Protein AF-A0A7S0T8R3-F1 (afdb_monomer_lite)

Sequence (125 aa):
EKDKRTAAVVMKRDIQHTPAYTTTYCDETAVLTTEQRELRDHVRDFAASVVRSRADEIENRGMVPVDMWQQLGSLGVLGVTAPTEHGGLALGYTEHCLVMEELSRASASVALSYGAHSNLCINQL

Radius of gyration: 26.04 Å; chains: 1; bounding box: 38×61×77 Å

Structure (mmCIF, N/CA/C/O backbone):
data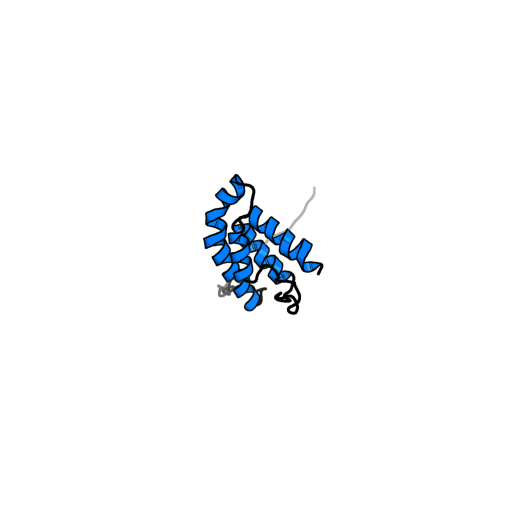_AF-A0A7S0T8R3-F1
#
_entry.id   AF-A0A7S0T8R3-F1
#
loop_
_atom_site.group_PDB
_atom_site.id
_atom_site.type_symbol
_atom_site.label_atom_id
_atom_site.label_alt_id
_atom_site.label_comp_id
_atom_site.label_asym_id
_atom_site.label_entity_id
_atom_site.label_seq_id
_atom_site.pdbx_PDB_ins_code
_atom_site.Cartn_x
_atom_site.Cartn_y
_atom_site.Cartn_z
_atom_site.occupancy
_atom_site.B_iso_or_equiv
_atom_site.auth_seq_id
_atom_site.auth_comp_id
_atom_site.auth_asym_id
_atom_site.auth_atom_id
_atom_site.pdbx_PDB_model_num
ATOM 1 N N . GLU A 1 1 ? 24.127 -34.877 64.683 1.00 34.44 1 GLU A N 1
ATOM 2 C CA . GLU A 1 1 ? 24.353 -33.589 64.002 1.00 34.44 1 GLU A CA 1
ATOM 3 C C . GLU A 1 1 ? 23.318 -33.461 62.889 1.00 34.44 1 GLU A C 1
ATOM 5 O O . GLU A 1 1 ? 23.010 -34.472 62.276 1.00 34.44 1 GLU A O 1
ATOM 10 N N . LYS A 1 2 ? 22.689 -32.281 62.805 1.00 27.02 2 LYS A N 1
ATOM 11 C CA . LYS A 1 2 ? 21.703 -31.750 61.831 1.00 27.02 2 LYS A CA 1
ATOM 12 C C . LYS A 1 2 ? 21.600 -32.509 60.484 1.00 27.02 2 LYS A C 1
ATOM 14 O O . LYS A 1 2 ? 22.612 -32.921 59.952 1.00 27.02 2 LYS A O 1
ATOM 19 N N . ASP A 1 3 ? 20.468 -32.635 59.795 1.00 34.22 3 ASP A N 1
ATOM 20 C CA . ASP A 1 3 ? 19.238 -31.848 59.794 1.00 34.22 3 ASP A CA 1
ATOM 21 C C . ASP A 1 3 ? 18.175 -32.593 58.954 1.00 34.22 3 ASP A C 1
ATOM 23 O O . ASP A 1 3 ? 18.511 -33.159 57.921 1.00 34.22 3 ASP A O 1
ATOM 27 N N . LYS A 1 4 ? 16.912 -32.533 59.406 1.00 36.44 4 LYS A N 1
ATOM 28 C CA . LYS A 1 4 ? 15.698 -32.155 58.639 1.00 36.44 4 LYS A CA 1
ATOM 29 C C . LYS A 1 4 ? 15.508 -32.779 57.240 1.00 36.44 4 LYS A C 1
ATOM 31 O O . LYS A 1 4 ? 16.298 -32.564 56.342 1.00 36.44 4 LYS A O 1
ATOM 36 N N . ARG A 1 5 ? 14.384 -33.391 56.879 1.00 33.00 5 ARG A N 1
ATOM 37 C CA . ARG A 1 5 ? 12.987 -33.266 57.321 1.00 33.00 5 ARG A CA 1
ATOM 38 C C . ARG A 1 5 ? 12.245 -34.418 56.628 1.00 33.00 5 ARG A C 1
ATOM 40 O O . ARG A 1 5 ? 12.445 -34.643 55.443 1.00 33.00 5 ARG A O 1
ATOM 47 N N . THR A 1 6 ? 11.492 -35.206 57.391 1.00 30.08 6 THR A N 1
ATOM 48 C CA . THR A 1 6 ? 10.021 -35.248 57.278 1.00 30.08 6 THR A CA 1
ATOM 49 C C . THR A 1 6 ? 9.571 -35.840 55.938 1.00 30.08 6 THR A C 1
ATOM 51 O O . THR A 1 6 ? 9.536 -35.169 54.919 1.00 30.08 6 THR A O 1
ATOM 54 N N . ALA A 1 7 ? 9.410 -37.161 55.896 1.00 29.27 7 ALA A N 1
ATOM 55 C CA . ALA A 1 7 ? 8.117 -37.818 56.123 1.00 29.27 7 ALA A CA 1
ATOM 56 C C . ALA A 1 7 ? 7.131 -37.464 54.995 1.00 29.27 7 ALA A C 1
ATOM 58 O O . ALA A 1 7 ? 6.663 -36.341 54.895 1.00 29.27 7 ALA A O 1
ATOM 59 N N . ALA A 1 8 ? 6.943 -38.349 54.023 1.00 31.08 8 ALA A N 1
ATOM 60 C CA . ALA A 1 8 ? 6.144 -39.570 54.116 1.00 31.08 8 ALA A CA 1
ATOM 61 C C . ALA A 1 8 ? 4.770 -39.352 53.472 1.00 31.08 8 ALA A C 1
ATOM 63 O O . ALA A 1 8 ? 4.223 -38.257 53.463 1.00 31.08 8 ALA A O 1
ATOM 64 N N . VAL A 1 9 ? 4.210 -40.486 53.057 1.00 28.38 9 VAL A N 1
ATOM 65 C CA . VAL A 1 9 ? 2.787 -40.727 52.805 1.00 28.38 9 VAL A CA 1
ATOM 66 C C . VAL A 1 9 ? 2.302 -40.405 51.385 1.00 28.38 9 VAL A C 1
ATOM 68 O O . VAL A 1 9 ? 1.695 -39.385 51.092 1.00 28.38 9 VAL A O 1
ATOM 71 N N . VAL A 1 10 ? 2.582 -41.365 50.497 1.00 42.34 10 VAL A N 1
ATOM 72 C CA . VAL A 1 10 ? 1.589 -42.137 49.720 1.00 42.34 10 VAL A CA 1
ATOM 73 C C . VAL A 1 10 ? 0.178 -41.537 49.667 1.00 42.34 10 VAL A C 1
ATOM 75 O O . VAL A 1 10 ? -0.488 -41.486 50.691 1.00 42.34 10 VAL A O 1
ATOM 78 N N . MET A 1 11 ? -0.342 -41.287 48.460 1.00 27.64 11 MET A N 1
ATOM 79 C CA . MET A 1 11 ? -1.682 -41.743 48.053 1.00 27.64 11 MET A CA 1
ATOM 80 C C . MET A 1 11 ? -1.874 -41.550 46.545 1.00 27.64 11 MET A C 1
ATOM 82 O O . MET A 1 11 ? -1.961 -40.432 46.047 1.00 27.64 11 MET A O 1
ATOM 86 N N . LYS A 1 12 ? -1.962 -42.675 45.824 1.00 42.84 12 LYS A N 1
ATOM 87 C CA . LYS A 1 12 ? -2.561 -42.731 44.488 1.00 42.84 12 LYS A CA 1
ATOM 88 C C . LYS A 1 12 ? -3.990 -42.190 44.595 1.00 42.84 12 LYS A C 1
ATOM 90 O O . LYS A 1 12 ? -4.764 -42.703 45.401 1.00 42.84 12 LYS A O 1
ATOM 95 N N . ARG A 1 13 ? -4.340 -41.186 43.795 1.00 32.97 13 ARG A N 1
ATOM 96 C CA . ARG A 1 13 ? -5.734 -40.861 43.489 1.00 32.97 13 ARG A CA 1
ATOM 97 C C . ARG A 1 13 ? -5.873 -40.730 41.986 1.00 32.97 13 ARG A C 1
ATOM 99 O O . ARG A 1 13 ? -5.142 -39.968 41.359 1.00 32.97 13 ARG A O 1
ATOM 106 N N . ASP A 1 14 ? -6.786 -41.532 41.461 1.00 35.06 14 ASP A N 1
ATOM 107 C CA . ASP A 1 14 ? -7.246 -41.531 40.085 1.00 35.06 14 ASP A CA 1
ATOM 108 C C . ASP A 1 14 ? -7.612 -40.110 39.655 1.00 35.06 14 ASP A C 1
ATOM 110 O O . ASP A 1 14 ? -8.543 -39.499 40.187 1.00 35.06 14 ASP A O 1
ATOM 114 N N . ILE A 1 15 ? -6.859 -39.571 38.697 1.00 42.38 15 ILE A N 1
ATOM 115 C CA . ILE A 1 15 ? -7.231 -38.334 38.020 1.00 42.38 15 ILE A CA 1
ATOM 116 C C . ILE A 1 15 ? -8.279 -38.738 36.989 1.00 42.38 15 ILE A C 1
ATOM 118 O O . ILE A 1 15 ? -7.962 -39.275 35.928 1.00 42.38 15 ILE A O 1
ATOM 122 N N . GLN A 1 16 ? -9.542 -38.542 37.357 1.00 39.47 16 GLN A N 1
ATOM 123 C CA . GLN A 1 16 ? -10.673 -38.635 36.444 1.00 39.47 16 GLN A CA 1
ATOM 124 C C . GLN A 1 16 ? -10.379 -37.787 35.198 1.00 39.47 16 GLN A C 1
ATOM 126 O O . GLN A 1 16 ? -9.968 -36.633 35.313 1.00 39.47 16 GLN A O 1
ATOM 131 N N . HIS A 1 17 ? -10.561 -38.377 34.016 1.00 43.88 17 HIS A N 1
ATOM 132 C CA . HIS A 1 17 ? -10.401 -37.718 32.724 1.00 43.88 17 HIS A CA 1
ATOM 133 C C . HIS A 1 17 ? -11.369 -36.529 32.629 1.00 43.88 17 HIS A C 1
ATOM 135 O O . HIS A 1 17 ? -12.565 -36.702 32.399 1.00 43.88 17 HIS A O 1
ATOM 141 N N . THR A 1 18 ? -10.862 -35.320 32.852 1.00 42.44 18 THR A N 1
ATOM 142 C CA . THR A 1 18 ? -11.572 -34.075 32.560 1.00 42.44 18 THR A CA 1
ATOM 143 C C . THR A 1 18 ? -11.687 -33.927 31.041 1.00 42.44 18 THR A C 1
ATOM 145 O O . THR A 1 18 ? -10.693 -34.149 30.344 1.00 42.44 18 THR A O 1
ATOM 148 N N . PRO A 1 19 ? -12.864 -33.566 30.497 1.00 44.59 19 PRO A N 1
ATOM 149 C CA . PRO A 1 19 ? -13.014 -33.400 29.061 1.00 44.59 19 PRO A CA 1
ATOM 150 C C . PRO A 1 19 ? -12.106 -32.257 28.607 1.00 44.59 19 PRO A C 1
ATOM 152 O O . PRO A 1 19 ? -12.051 -31.200 29.240 1.00 44.59 19 PRO A O 1
ATOM 155 N N . ALA A 1 20 ? -11.365 -32.491 27.526 1.00 51.12 20 ALA A N 1
ATOM 156 C CA . ALA A 1 20 ? -10.566 -31.464 26.887 1.00 51.12 20 ALA A CA 1
ATOM 157 C C . ALA A 1 20 ? -11.496 -30.315 26.479 1.00 51.12 20 ALA A C 1
ATOM 159 O O . ALA A 1 20 ? -12.334 -30.468 25.593 1.00 51.12 20 ALA A O 1
ATOM 160 N N . TYR A 1 21 ? -11.358 -29.162 27.133 1.00 49.06 21 TYR A N 1
ATOM 161 C CA . TYR A 1 21 ? -11.847 -27.918 26.564 1.00 49.06 21 TYR A CA 1
ATOM 162 C C . TYR A 1 21 ? -11.036 -27.697 25.290 1.00 49.06 21 TYR A C 1
ATOM 164 O O . TYR A 1 21 ? -9.854 -27.359 25.354 1.00 49.06 21 TYR A O 1
ATOM 172 N N . THR A 1 22 ? -11.643 -27.951 24.133 1.00 45.53 22 THR A N 1
ATOM 173 C CA . THR A 1 22 ? -11.119 -27.486 22.854 1.00 45.53 22 THR A CA 1
ATOM 174 C C . THR A 1 22 ? -10.997 -25.974 22.962 1.00 45.53 22 THR A C 1
ATOM 176 O O . THR A 1 22 ? -11.989 -25.253 22.897 1.00 45.53 22 THR A O 1
ATOM 179 N N . THR A 1 23 ? -9.780 -25.491 23.198 1.00 51.62 23 THR A N 1
ATOM 180 C CA . THR A 1 23 ? -9.466 -24.085 22.995 1.00 51.62 23 THR A CA 1
ATOM 181 C C . THR A 1 23 ? -9.618 -23.839 21.500 1.00 51.62 23 THR A C 1
ATOM 183 O O . THR A 1 23 ? -8.871 -24.389 20.689 1.00 51.62 23 THR A O 1
ATOM 186 N N . THR A 1 24 ? -10.668 -23.116 21.117 1.00 54.84 24 THR A N 1
ATOM 187 C CA . THR A 1 24 ? -10.807 -22.581 19.767 1.00 54.84 24 THR A CA 1
ATOM 188 C C . THR A 1 24 ? -9.620 -21.652 19.567 1.00 54.84 24 THR A C 1
ATOM 190 O O . THR A 1 24 ? -9.584 -20.548 20.101 1.00 54.84 24 THR A O 1
ATOM 193 N N . TYR A 1 25 ? -8.603 -22.184 18.900 1.00 52.66 25 TYR A N 1
ATOM 194 C CA . TYR A 1 25 ? -7.360 -21.528 18.538 1.00 52.66 25 TYR A CA 1
ATOM 195 C C . TYR A 1 25 ? -7.652 -20.109 18.032 1.00 52.66 25 TYR A C 1
ATOM 197 O O . TYR A 1 25 ? -8.394 -19.942 17.065 1.00 52.66 25 TYR A O 1
ATOM 205 N N . CYS A 1 26 ? -7.133 -19.101 18.739 1.00 51.59 26 CYS A N 1
ATOM 206 C CA . CYS A 1 26 ? -7.276 -17.700 18.370 1.00 51.59 26 CYS A CA 1
ATOM 207 C C . CYS A 1 26 ? -6.782 -17.497 16.934 1.00 51.59 26 CYS A C 1
ATOM 209 O O . CYS A 1 26 ? -5.616 -17.760 16.648 1.00 51.59 26 CYS A O 1
ATOM 211 N N . ASP A 1 27 ? -7.655 -17.007 16.054 1.00 65.00 27 ASP A N 1
ATOM 212 C CA . ASP A 1 27 ? -7.230 -16.364 14.813 1.00 65.00 27 ASP A CA 1
ATOM 213 C C . ASP A 1 27 ? -6.237 -15.251 15.185 1.00 65.00 27 ASP A C 1
ATOM 215 O O . ASP A 1 27 ? -6.537 -14.404 16.032 1.00 65.00 27 ASP A O 1
ATOM 219 N N . GLU A 1 28 ? -5.049 -15.269 14.578 1.00 64.19 28 GLU A N 1
ATOM 220 C CA . GLU A 1 28 ? -3.991 -14.268 14.776 1.00 64.19 28 GLU A CA 1
ATOM 221 C C . GLU A 1 28 ? -4.494 -12.838 14.528 1.00 64.19 28 GLU A C 1
ATOM 223 O O . GLU A 1 28 ? -3.914 -11.871 15.020 1.00 64.19 28 GLU A O 1
ATOM 228 N N . THR A 1 29 ? -5.623 -12.703 13.826 1.00 67.12 29 THR A N 1
ATOM 229 C CA . THR A 1 29 ? -6.250 -11.425 13.491 1.00 67.12 29 THR A CA 1
ATOM 230 C C . THR A 1 29 ? -7.627 -11.208 14.102 1.00 67.12 29 THR A C 1
ATOM 232 O O . THR A 1 29 ? -8.359 -10.305 13.689 1.00 67.12 29 THR A O 1
ATOM 235 N N . ALA A 1 30 ? -7.947 -11.951 15.165 1.00 71.56 30 ALA A N 1
ATOM 236 C CA . ALA A 1 30 ? -9.158 -11.755 15.961 1.00 71.56 30 ALA A CA 1
ATOM 237 C C . ALA A 1 30 ? -9.273 -10.337 16.561 1.00 71.56 30 ALA A C 1
ATOM 239 O O . ALA A 1 30 ? -10.372 -9.898 16.891 1.00 71.56 30 ALA A O 1
ATOM 240 N N . VAL A 1 31 ? -8.152 -9.616 16.689 1.00 87.00 31 VAL A N 1
ATOM 241 C 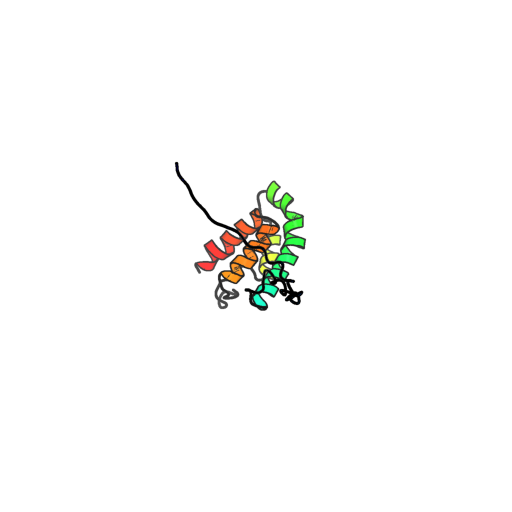CA . VAL A 1 31 ? -8.098 -8.226 17.180 1.00 87.00 31 VAL A CA 1
ATOM 242 C C . VAL A 1 31 ? -8.459 -7.177 16.125 1.00 87.00 31 VAL A C 1
ATOM 244 O O . VAL A 1 31 ? -8.745 -6.040 16.490 1.00 87.00 31 VAL A O 1
ATOM 247 N N . LEU A 1 32 ? -8.436 -7.531 14.837 1.00 91.94 32 LEU A N 1
ATOM 248 C CA . LEU A 1 32 ? -8.764 -6.611 13.749 1.00 91.94 32 LEU A CA 1
ATOM 249 C C . LEU A 1 32 ? -10.281 -6.520 13.551 1.00 91.94 32 LEU A C 1
ATOM 251 O O . LEU A 1 32 ? -11.022 -7.470 13.829 1.00 91.94 32 LEU A O 1
ATOM 255 N N . THR A 1 33 ? -10.758 -5.399 13.019 1.00 94.81 33 THR A N 1
ATOM 256 C CA . THR A 1 33 ? -12.127 -5.330 12.493 1.00 94.81 33 THR A CA 1
ATOM 257 C C . THR A 1 33 ? -12.245 -6.140 11.200 1.00 94.81 33 THR A C 1
ATOM 259 O O . THR A 1 33 ? -11.251 -6.605 10.632 1.00 94.81 33 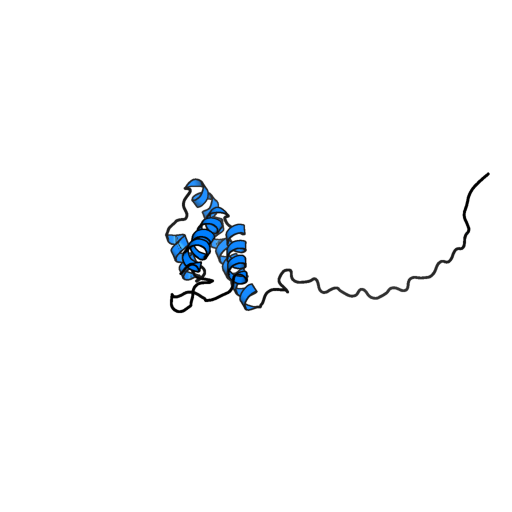THR A O 1
ATOM 262 N N . THR A 1 34 ? -13.471 -6.351 10.727 1.00 93.38 34 THR A N 1
ATOM 263 C CA . THR A 1 34 ? -13.695 -7.055 9.457 1.00 93.38 34 THR A CA 1
ATOM 264 C C . THR A 1 34 ? -13.130 -6.259 8.286 1.00 93.38 34 THR A C 1
ATOM 266 O O . THR A 1 34 ? -12.416 -6.821 7.466 1.00 93.38 34 THR A O 1
ATOM 269 N N . GLU A 1 35 ? -13.329 -4.946 8.281 1.00 93.81 35 GLU A N 1
ATOM 270 C CA . GLU A 1 35 ? -12.830 -4.026 7.256 1.00 93.81 35 GLU A CA 1
ATOM 271 C C . GLU A 1 35 ? -11.294 -3.995 7.236 1.00 93.81 35 GLU A C 1
ATOM 273 O O . GLU A 1 35 ? -10.677 -3.995 6.174 1.00 93.81 35 GLU A O 1
ATOM 278 N N . GLN A 1 36 ? -10.658 -4.035 8.411 1.00 95.56 36 GLN A N 1
ATOM 279 C CA . GLN A 1 36 ? -9.201 -4.131 8.528 1.00 95.56 36 GLN A CA 1
ATOM 280 C C . GLN A 1 36 ? -8.662 -5.457 7.978 1.00 95.56 36 GLN A C 1
ATOM 282 O O . GLN A 1 36 ? -7.618 -5.468 7.324 1.00 95.56 36 GLN A O 1
ATOM 287 N N . ARG A 1 37 ? -9.363 -6.576 8.214 1.00 95.06 37 ARG A N 1
ATOM 288 C CA . ARG A 1 37 ? -9.000 -7.875 7.624 1.00 95.06 37 ARG A CA 1
ATOM 289 C C . ARG A 1 37 ? -9.146 -7.862 6.107 1.00 95.06 37 ARG A C 1
ATOM 291 O O . ARG A 1 37 ? -8.231 -8.306 5.426 1.00 95.06 37 ARG A O 1
ATOM 298 N N . GLU A 1 38 ? -10.239 -7.313 5.588 1.00 94.56 38 GLU A N 1
ATOM 299 C CA . GLU A 1 38 ? -10.465 -7.190 4.143 1.00 94.56 38 GLU A CA 1
ATOM 300 C C . GLU A 1 38 ? -9.396 -6.317 3.477 1.00 94.56 38 GLU A C 1
ATOM 302 O O . GLU A 1 38 ? -8.823 -6.712 2.463 1.00 94.56 38 GLU A O 1
ATOM 307 N N . LEU A 1 39 ? -9.059 -5.167 4.077 1.00 95.56 39 LEU A N 1
ATOM 308 C CA . LEU A 1 39 ? -7.962 -4.319 3.608 1.00 95.56 39 LEU A CA 1
ATOM 309 C C . LEU A 1 39 ? -6.641 -5.094 3.580 1.00 95.56 39 LEU A C 1
ATOM 311 O O . LEU A 1 39 ? -5.947 -5.087 2.564 1.00 95.56 39 LEU A O 1
ATOM 315 N N . ARG A 1 40 ? -6.298 -5.770 4.683 1.00 96.00 40 ARG A N 1
ATOM 316 C CA . ARG A 1 40 ? -5.084 -6.588 4.773 1.00 96.00 40 ARG A CA 1
ATOM 317 C C . ARG A 1 40 ? -5.058 -7.645 3.674 1.00 96.00 40 ARG A C 1
ATOM 319 O O . ARG A 1 40 ? -4.046 -7.764 2.996 1.00 96.00 40 ARG A O 1
ATOM 326 N N . ASP A 1 41 ? -6.139 -8.395 3.490 1.00 96.00 41 ASP A N 1
ATOM 327 C CA . ASP A 1 41 ? -6.191 -9.498 2.526 1.00 96.00 41 ASP A CA 1
ATOM 328 C C . ASP A 1 41 ? -6.075 -8.998 1.085 1.00 96.00 41 ASP A C 1
ATOM 330 O O . ASP A 1 41 ? -5.276 -9.528 0.313 1.00 96.00 41 ASP A O 1
ATOM 334 N N . HIS A 1 42 ? -6.747 -7.898 0.742 1.00 96.00 42 HIS A N 1
ATOM 335 C CA . HIS A 1 42 ? -6.594 -7.275 -0.572 1.00 96.00 42 HIS A CA 1
ATOM 336 C C . HIS A 1 42 ? -5.159 -6.799 -0.835 1.00 96.00 42 HIS A C 1
ATOM 338 O O . HIS A 1 42 ? -4.619 -7.012 -1.925 1.00 96.00 42 HIS A O 1
ATOM 344 N N . VAL A 1 43 ? -4.514 -6.168 0.152 1.00 97.69 43 VAL A N 1
ATOM 345 C CA . VAL A 1 43 ? -3.126 -5.704 0.004 1.00 97.69 43 VAL A CA 1
ATOM 346 C C . VAL A 1 43 ? -2.164 -6.884 -0.043 1.00 97.69 43 VAL A C 1
ATOM 348 O O . VAL A 1 43 ? -1.230 -6.862 -0.841 1.00 97.69 43 VAL A O 1
ATOM 351 N N . ARG A 1 44 ? -2.397 -7.928 0.755 1.00 97.38 44 ARG A N 1
ATOM 352 C CA . ARG A 1 44 ? -1.617 -9.170 0.757 1.00 97.38 44 ARG A CA 1
ATOM 353 C C . ARG A 1 44 ? -1.636 -9.837 -0.609 1.00 97.38 44 ARG A C 1
ATOM 355 O O . ARG A 1 44 ? -0.574 -10.183 -1.127 1.00 97.38 44 ARG A O 1
ATOM 362 N N . ASP A 1 45 ? -2.811 -9.977 -1.210 1.00 97.56 45 ASP A N 1
ATOM 363 C CA . ASP A 1 45 ? -2.965 -10.599 -2.524 1.00 97.56 45 ASP A CA 1
ATOM 364 C C . ASP A 1 45 ? -2.275 -9.775 -3.617 1.00 97.56 45 ASP A C 1
ATOM 366 O O . ASP A 1 45 ? -1.543 -10.320 -4.453 1.00 97.56 45 ASP A O 1
ATOM 370 N N . PHE A 1 46 ? -2.423 -8.447 -3.579 1.00 97.62 46 PHE A N 1
ATOM 371 C CA . PHE A 1 46 ? -1.697 -7.542 -4.472 1.00 97.62 46 PHE A CA 1
ATOM 372 C C . PHE A 1 46 ? -0.176 -7.644 -4.278 1.00 97.62 46 PHE A C 1
ATOM 374 O O . PHE A 1 46 ? 0.582 -7.750 -5.245 1.00 97.62 46 PHE A O 1
ATOM 381 N N . ALA A 1 47 ? 0.290 -7.654 -3.031 1.00 97.75 47 ALA A N 1
ATOM 382 C CA . ALA A 1 47 ? 1.705 -7.725 -2.701 1.00 97.75 47 ALA A CA 1
ATOM 383 C C . ALA A 1 47 ? 2.320 -9.059 -3.155 1.00 97.75 47 ALA A C 1
ATOM 385 O O . ALA A 1 47 ? 3.395 -9.074 -3.759 1.00 97.75 47 ALA A O 1
ATOM 386 N N . ALA A 1 48 ? 1.628 -10.177 -2.934 1.00 97.38 48 ALA A N 1
ATOM 387 C CA . ALA A 1 48 ? 2.083 -11.505 -3.334 1.00 97.38 48 ALA A CA 1
ATOM 388 C C . ALA A 1 48 ? 2.107 -11.697 -4.859 1.00 97.38 48 ALA A C 1
ATOM 390 O O . ALA A 1 48 ? 3.022 -12.337 -5.379 1.00 97.38 48 ALA A O 1
ATOM 391 N N . SER A 1 49 ? 1.131 -11.142 -5.580 1.00 95.88 49 SER A N 1
ATOM 392 C CA . SER A 1 49 ? 1.018 -11.305 -7.036 1.00 95.88 49 SER A CA 1
ATOM 393 C C . SER A 1 49 ? 1.873 -10.304 -7.821 1.00 95.88 49 SER A C 1
ATOM 395 O O . SER A 1 49 ? 2.644 -10.689 -8.704 1.00 95.88 49 SER A O 1
ATOM 397 N N . VAL A 1 50 ? 1.779 -9.016 -7.492 1.00 96.00 50 VAL A N 1
ATOM 398 C CA . VAL A 1 50 ? 2.387 -7.929 -8.269 1.00 96.00 50 VAL A CA 1
ATOM 399 C C . VAL A 1 50 ? 3.732 -7.517 -7.691 1.00 96.00 50 VAL A C 1
ATOM 401 O O . VAL A 1 50 ? 4.735 -7.513 -8.404 1.00 96.00 50 VAL A O 1
ATOM 404 N N . VAL A 1 51 ? 3.780 -7.168 -6.404 1.00 96.38 51 VAL A N 1
ATOM 405 C CA . VAL A 1 51 ? 4.991 -6.584 -5.802 1.00 96.38 51 VAL A CA 1
ATOM 406 C C . VAL A 1 51 ? 6.107 -7.620 -5.729 1.00 96.38 51 VAL A C 1
ATOM 408 O O . VAL A 1 51 ? 7.236 -7.350 -6.141 1.00 96.38 51 VAL A O 1
ATOM 411 N N . ARG A 1 52 ? 5.793 -8.831 -5.261 1.00 97.31 52 ARG A N 1
ATOM 412 C CA . ARG A 1 52 ? 6.787 -9.888 -5.067 1.00 97.31 52 ARG A CA 1
ATOM 413 C C . ARG A 1 52 ? 7.425 -10.342 -6.377 1.00 97.31 52 ARG A C 1
ATOM 415 O O . ARG A 1 52 ? 8.626 -10.591 -6.393 1.00 97.31 52 ARG A O 1
ATOM 422 N N . SER A 1 53 ? 6.657 -10.420 -7.465 1.00 96.00 53 SER A N 1
ATOM 423 C CA . SER A 1 53 ? 7.174 -10.847 -8.776 1.00 96.00 53 SER A CA 1
ATOM 424 C C . SER A 1 53 ? 8.215 -9.884 -9.362 1.00 96.00 53 SER A C 1
ATOM 426 O O . SER A 1 53 ? 9.042 -10.293 -10.172 1.00 96.00 53 SER A O 1
ATOM 428 N N . ARG A 1 54 ? 8.209 -8.619 -8.923 1.00 95.44 54 ARG A N 1
ATOM 429 C CA . ARG A 1 54 ? 9.088 -7.547 -9.418 1.00 95.44 54 ARG A CA 1
ATOM 430 C C . ARG A 1 54 ? 10.140 -7.100 -8.405 1.00 95.44 54 ARG A C 1
ATOM 432 O O . ARG A 1 54 ? 10.938 -6.223 -8.719 1.00 95.44 54 ARG A O 1
ATOM 439 N N . ALA A 1 55 ? 10.154 -7.684 -7.206 1.00 95.44 55 ALA A N 1
ATOM 440 C CA . ALA A 1 55 ? 11.014 -7.253 -6.106 1.00 95.44 55 ALA A CA 1
ATOM 441 C C . ALA A 1 55 ? 12.505 -7.254 -6.491 1.00 95.44 55 ALA A C 1
ATOM 443 O O . ALA A 1 55 ? 13.181 -6.249 -6.289 1.00 95.44 55 ALA A O 1
ATOM 444 N N . ASP A 1 56 ? 12.987 -8.329 -7.123 1.00 95.88 56 ASP A N 1
ATOM 445 C CA . ASP A 1 56 ? 14.393 -8.451 -7.532 1.00 95.88 56 ASP A CA 1
ATOM 446 C C . ASP A 1 56 ? 14.767 -7.442 -8.629 1.00 95.88 56 ASP A C 1
ATOM 448 O O . ASP A 1 56 ? 15.869 -6.897 -8.637 1.00 95.88 56 ASP A O 1
ATOM 452 N N . GLU A 1 57 ? 13.854 -7.159 -9.564 1.00 94.88 57 GLU A N 1
ATOM 453 C CA . GLU A 1 57 ? 14.076 -6.146 -10.603 1.00 94.88 57 GLU A CA 1
ATOM 454 C C . GLU A 1 57 ? 14.200 -4.750 -9.981 1.00 94.88 57 GLU A C 1
ATOM 456 O O . GLU A 1 57 ? 15.111 -3.993 -10.321 1.00 94.88 57 GLU A O 1
ATOM 461 N N . ILE A 1 58 ? 13.300 -4.423 -9.051 1.00 95.12 58 ILE A N 1
ATOM 462 C CA . ILE A 1 58 ? 13.267 -3.137 -8.347 1.00 95.12 58 ILE A CA 1
ATOM 463 C C . ILE A 1 58 ? 14.546 -2.936 -7.540 1.00 95.12 58 ILE A C 1
ATOM 465 O O . ILE A 1 58 ? 15.128 -1.853 -7.601 1.00 95.12 58 ILE A O 1
ATOM 469 N N . GLU A 1 59 ? 15.007 -3.973 -6.841 1.00 94.62 59 GLU A N 1
ATOM 470 C CA . GLU A 1 59 ? 16.233 -3.921 -6.046 1.00 94.62 59 GLU A CA 1
ATOM 471 C C . GLU A 1 59 ? 17.462 -3.700 -6.933 1.00 94.62 59 GLU A C 1
ATOM 473 O O . GLU A 1 59 ? 18.237 -2.772 -6.710 1.00 94.62 59 GLU A O 1
ATOM 478 N N . ASN A 1 60 ? 17.596 -4.479 -8.010 1.00 95.44 60 ASN A N 1
ATOM 479 C CA . ASN A 1 60 ? 18.722 -4.352 -8.939 1.00 95.44 60 ASN A CA 1
ATOM 480 C C . ASN A 1 60 ? 18.752 -2.995 -9.656 1.00 95.44 60 ASN A C 1
ATOM 482 O O . ASN A 1 60 ? 19.825 -2.474 -9.964 1.00 95.44 60 ASN A O 1
ATOM 486 N N . ARG A 1 61 ? 17.582 -2.419 -9.949 1.00 94.25 61 ARG A N 1
ATOM 487 C CA . ARG A 1 61 ? 17.466 -1.096 -10.580 1.00 94.25 61 ARG A CA 1
ATOM 488 C C . ARG A 1 61 ? 17.558 0.055 -9.579 1.00 94.25 61 ARG A C 1
ATOM 490 O O . ARG A 1 61 ? 17.771 1.188 -10.007 1.00 94.25 61 ARG A O 1
ATOM 497 N N . GLY A 1 62 ? 17.352 -0.208 -8.290 1.00 92.94 62 GLY A N 1
ATOM 498 C CA . GLY A 1 62 ? 17.313 0.794 -7.225 1.00 92.94 62 GLY A CA 1
ATOM 499 C C . GLY A 1 62 ? 16.158 1.795 -7.338 1.00 92.94 62 GLY A C 1
ATOM 500 O O . GLY A 1 62 ? 16.258 2.897 -6.804 1.00 92.94 62 GLY A O 1
ATOM 501 N N . MET A 1 63 ? 15.084 1.469 -8.067 1.00 92.56 63 MET A N 1
ATOM 502 C CA . MET A 1 63 ? 13.962 2.389 -8.292 1.00 92.56 63 MET A CA 1
ATOM 503 C C . MET A 1 63 ? 12.622 1.663 -8.360 1.00 92.56 63 MET A C 1
ATOM 505 O O . MET A 1 63 ? 12.465 0.696 -9.107 1.00 92.56 63 MET A O 1
ATOM 509 N N . VAL A 1 64 ? 11.622 2.202 -7.654 1.00 93.75 64 VAL A N 1
ATOM 510 C CA . VAL A 1 64 ? 10.226 1.767 -7.786 1.00 93.75 64 VAL A CA 1
ATOM 511 C C . VAL A 1 64 ? 9.640 2.359 -9.075 1.00 93.75 64 VAL A C 1
ATOM 513 O O . VAL A 1 64 ? 9.601 3.584 -9.218 1.00 93.75 64 VAL A O 1
ATOM 516 N N . PRO A 1 65 ? 9.196 1.528 -10.031 1.00 93.31 65 PRO A N 1
ATOM 517 C CA . PRO A 1 65 ? 8.764 2.001 -11.338 1.00 93.31 65 PRO A CA 1
ATOM 518 C C . PRO A 1 65 ? 7.411 2.726 -11.260 1.00 93.31 65 PRO A C 1
ATOM 520 O O . PRO A 1 65 ? 6.577 2.442 -10.403 1.00 93.31 65 PRO A O 1
ATOM 523 N N . VAL A 1 66 ? 7.187 3.680 -12.170 1.00 94.12 66 VAL A N 1
ATOM 524 C CA . VAL A 1 66 ? 6.009 4.576 -12.166 1.00 94.12 66 VAL A CA 1
ATOM 525 C C . VAL A 1 66 ? 4.686 3.813 -12.240 1.00 94.12 66 VAL A C 1
ATOM 527 O O . VAL A 1 66 ? 3.714 4.188 -11.590 1.00 94.12 66 VAL A O 1
ATOM 530 N N . ASP A 1 67 ? 4.645 2.718 -12.991 1.00 95.81 67 ASP A N 1
ATOM 531 C CA . ASP A 1 67 ? 3.445 1.897 -13.128 1.00 95.81 67 ASP A CA 1
ATOM 532 C C . ASP A 1 67 ? 3.059 1.196 -11.812 1.00 95.81 67 ASP A C 1
ATOM 534 O O . ASP A 1 67 ? 1.879 0.948 -11.572 1.00 95.81 67 ASP A O 1
ATOM 538 N N . MET A 1 68 ? 4.024 0.936 -10.919 1.00 95.62 68 MET A N 1
ATOM 539 C CA . MET A 1 68 ? 3.742 0.424 -9.574 1.00 95.62 68 MET A CA 1
ATOM 540 C C . MET A 1 68 ? 2.975 1.461 -8.749 1.00 95.62 68 MET A C 1
ATOM 542 O O . MET A 1 68 ? 2.005 1.125 -8.074 1.00 95.62 68 MET A O 1
ATOM 546 N N . TRP A 1 69 ? 3.359 2.737 -8.846 1.00 95.69 69 TRP A N 1
ATOM 547 C CA . TRP A 1 69 ? 2.665 3.830 -8.160 1.00 95.69 69 TRP A CA 1
ATOM 548 C C . TRP A 1 69 ? 1.233 4.010 -8.662 1.00 95.69 69 TRP A C 1
ATOM 550 O O . TRP A 1 69 ? 0.325 4.216 -7.863 1.00 95.69 69 TRP A O 1
ATOM 560 N N . GLN A 1 70 ? 1.003 3.866 -9.967 1.00 96.06 70 GLN A N 1
ATOM 561 C CA . GLN A 1 70 ? -0.346 3.912 -10.540 1.00 96.06 70 GLN A CA 1
ATOM 562 C C . GLN A 1 70 ? -1.226 2.762 -10.035 1.00 96.06 70 GLN A C 1
ATOM 564 O O . GLN A 1 70 ? -2.405 2.968 -9.742 1.00 96.06 70 GLN A O 1
ATOM 569 N N . GLN A 1 71 ? -0.659 1.564 -9.884 1.00 96.06 71 GLN A N 1
ATOM 570 C CA . GLN A 1 71 ? -1.375 0.411 -9.336 1.00 96.06 71 GLN A CA 1
ATOM 571 C C . GLN A 1 71 ? -1.695 0.592 -7.849 1.00 96.06 71 GLN A C 1
ATOM 573 O O . GLN A 1 71 ? -2.838 0.386 -7.449 1.00 96.06 71 GLN A O 1
ATOM 578 N N . LEU A 1 72 ? -0.737 1.068 -7.047 1.00 95.50 72 LEU A N 1
ATOM 579 C CA . LEU A 1 72 ? -0.967 1.406 -5.636 1.00 95.50 72 LEU A CA 1
ATOM 580 C C . LEU A 1 72 ? -2.019 2.516 -5.470 1.00 95.50 72 LEU A C 1
ATOM 582 O O . LEU A 1 72 ? -2.840 2.460 -4.556 1.00 95.50 72 LEU A O 1
ATOM 586 N N . GLY A 1 73 ? -2.031 3.505 -6.367 1.00 94.62 73 GLY A N 1
ATOM 587 C CA . GLY A 1 73 ? -3.065 4.541 -6.407 1.00 94.62 73 GLY A CA 1
ATOM 588 C C . GLY A 1 73 ? -4.439 3.977 -6.759 1.00 94.62 73 GLY A C 1
ATOM 589 O O . GLY A 1 73 ? -5.424 4.329 -6.121 1.00 94.62 73 GLY A O 1
ATOM 590 N N . SER A 1 74 ? -4.496 3.041 -7.710 1.00 94.19 74 SER A N 1
ATOM 591 C CA . SER A 1 74 ? -5.738 2.357 -8.104 1.00 94.19 74 SER A CA 1
ATOM 592 C C . SER A 1 74 ? -6.284 1.446 -6.999 1.00 94.19 74 SER A C 1
ATOM 594 O O . SER A 1 74 ? -7.494 1.283 -6.888 1.00 94.19 74 SER A O 1
ATOM 596 N N . LEU A 1 75 ? -5.402 0.891 -6.161 1.00 93.75 75 LEU A N 1
ATOM 597 C CA . LEU A 1 75 ? -5.763 0.154 -4.945 1.00 93.75 75 LEU A CA 1
ATOM 598 C C . LEU A 1 75 ? -6.281 1.085 -3.827 1.00 93.75 75 LEU A C 1
ATOM 600 O O . LEU A 1 75 ? -6.877 0.616 -2.865 1.00 93.75 75 LEU A O 1
ATOM 604 N N . GLY A 1 76 ? -6.056 2.400 -3.940 1.00 92.75 76 GLY A N 1
ATOM 605 C CA . GLY A 1 76 ? -6.509 3.409 -2.977 1.00 92.75 76 GLY A CA 1
ATOM 606 C C . GLY A 1 76 ? -5.600 3.585 -1.757 1.00 92.75 76 GLY A C 1
ATOM 607 O O . GLY A 1 76 ? -5.911 4.369 -0.866 1.00 92.75 76 GLY A O 1
ATOM 608 N N . VAL A 1 77 ? -4.454 2.902 -1.705 1.00 95.44 77 VAL A N 1
ATOM 609 C CA . VAL A 1 77 ? -3.615 2.874 -0.495 1.00 95.44 77 VAL A CA 1
ATOM 610 C C . VAL A 1 77 ? -2.651 4.056 -0.372 1.00 95.44 77 VAL A C 1
ATOM 612 O O . VAL A 1 77 ? -2.081 4.273 0.689 1.00 95.44 77 VAL A O 1
ATOM 615 N N . LEU A 1 78 ? -2.462 4.868 -1.417 1.00 95.50 78 LEU A N 1
ATOM 616 C CA . LEU A 1 78 ? -1.524 6.002 -1.359 1.00 95.50 78 LEU A CA 1
ATOM 617 C C . LEU A 1 78 ? -1.937 7.095 -0.3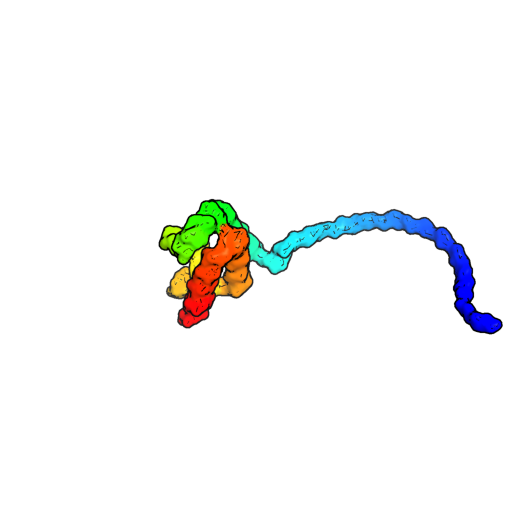57 1.00 95.50 78 LEU A C 1
ATOM 619 O O . LEU A 1 78 ? -1.073 7.800 0.159 1.00 95.50 78 LEU A O 1
ATOM 623 N N . GLY A 1 79 ? -3.234 7.206 -0.060 1.00 93.81 79 GLY A N 1
ATOM 624 C CA . GLY A 1 79 ? -3.812 8.222 0.822 1.00 93.81 79 GLY A CA 1
ATOM 625 C C . GLY A 1 79 ? -4.625 7.639 1.976 1.00 93.81 79 GLY A C 1
ATOM 626 O O . GLY A 1 79 ? -5.695 8.164 2.271 1.00 93.81 79 GLY A O 1
ATOM 627 N N . VAL A 1 80 ? -4.155 6.559 2.617 1.00 95.38 80 VAL A N 1
ATOM 628 C CA . VAL A 1 80 ? -4.892 5.874 3.705 1.00 95.38 80 VAL A CA 1
ATOM 629 C C . VAL A 1 80 ? -5.314 6.841 4.815 1.00 95.38 80 VAL A C 1
ATOM 631 O O . VAL A 1 80 ? -6.483 6.856 5.184 1.00 95.38 80 VAL A O 1
ATOM 634 N N . THR A 1 81 ? -4.400 7.680 5.308 1.00 94.25 81 THR A N 1
ATOM 635 C CA . THR A 1 81 ? -4.678 8.621 6.410 1.00 94.25 81 THR A CA 1
ATOM 636 C C . THR A 1 81 ? -5.081 10.020 5.941 1.00 94.25 81 THR A C 1
ATOM 638 O O . THR A 1 81 ? -5.426 10.867 6.761 1.00 94.25 81 THR A O 1
ATOM 641 N N . ALA A 1 82 ? -5.051 10.284 4.632 1.00 93.50 82 ALA A N 1
ATOM 642 C CA . ALA A 1 82 ? -5.368 11.600 4.092 1.00 93.50 82 ALA A CA 1
ATOM 643 C C . ALA A 1 82 ? -6.874 11.908 4.192 1.00 93.50 82 ALA A C 1
ATOM 645 O O . ALA A 1 82 ? -7.691 10.994 4.030 1.00 93.50 82 ALA A O 1
ATOM 646 N N . PRO A 1 83 ? -7.265 13.181 4.387 1.00 92.44 83 PRO A N 1
ATOM 647 C CA . PRO A 1 83 ? -8.664 13.598 4.357 1.00 92.44 83 PRO A CA 1
ATOM 648 C C . PRO A 1 83 ? -9.374 13.229 3.045 1.00 92.44 83 PRO A C 1
ATOM 650 O O . PRO A 1 83 ? -8.805 13.321 1.953 1.00 92.44 83 PRO A O 1
ATOM 653 N N . THR A 1 84 ? -10.659 12.875 3.133 1.00 91.50 84 THR A N 1
ATOM 654 C CA . THR A 1 84 ? -11.484 12.529 1.960 1.00 91.50 84 THR A CA 1
ATOM 655 C C . THR A 1 84 ? -11.674 13.701 0.993 1.00 91.50 84 THR A C 1
ATOM 657 O O . THR A 1 84 ? -11.801 13.483 -0.209 1.00 91.50 84 THR A O 1
ATOM 660 N N . GLU A 1 85 ? -11.618 14.947 1.476 1.00 91.62 85 GLU A N 1
ATOM 661 C CA . GLU A 1 85 ? -11.663 16.169 0.650 1.00 91.62 85 GLU A CA 1
ATOM 662 C C . GLU A 1 85 ? -10.490 16.289 -0.337 1.00 91.62 85 GLU A C 1
ATOM 664 O O . GLU A 1 85 ? -10.595 16.969 -1.358 1.00 91.62 85 GLU A O 1
ATOM 669 N N . HIS A 1 86 ? -9.392 15.583 -0.065 1.00 88.94 86 HIS A N 1
ATOM 670 C CA . HIS A 1 86 ? -8.214 15.501 -0.926 1.00 88.94 86 HIS A CA 1
ATOM 671 C C . HIS A 1 86 ? -8.121 14.166 -1.679 1.00 88.94 86 HIS A C 1
ATOM 673 O O . HIS A 1 86 ? -7.100 13.874 -2.298 1.00 88.94 86 HIS A O 1
ATOM 679 N N . GLY A 1 87 ? -9.185 13.354 -1.653 1.00 87.88 87 GLY A N 1
ATOM 680 C CA . GLY A 1 87 ? -9.222 12.034 -2.286 1.00 87.88 87 GLY A CA 1
ATOM 681 C C . GLY A 1 87 ? -8.564 10.920 -1.465 1.00 87.88 87 GLY A C 1
ATOM 682 O O . GLY A 1 87 ? -8.277 9.860 -2.018 1.00 87.88 87 GLY A O 1
ATOM 683 N N . GLY A 1 88 ? -8.310 11.151 -0.173 1.00 90.31 88 GLY A N 1
ATOM 684 C CA . GLY A 1 88 ? -7.852 10.127 0.766 1.00 90.31 88 GLY A CA 1
ATOM 685 C C . GLY A 1 88 ? -8.980 9.259 1.328 1.00 90.31 88 GLY A C 1
ATOM 686 O O . GLY A 1 88 ? -10.157 9.471 1.033 1.00 90.31 88 GLY A O 1
ATOM 687 N N . LEU A 1 89 ? -8.618 8.282 2.162 1.00 92.25 89 LEU A N 1
ATOM 688 C CA . LEU A 1 89 ? -9.572 7.366 2.801 1.00 92.25 89 LEU A CA 1
ATOM 689 C C . LEU A 1 89 ? -9.970 7.784 4.227 1.00 92.25 89 LEU A C 1
ATOM 691 O O . LEU A 1 89 ? -10.913 7.218 4.772 1.00 92.25 89 LEU A O 1
ATOM 695 N N . ALA A 1 90 ? -9.280 8.764 4.822 1.00 92.56 90 ALA A N 1
ATOM 696 C CA . ALA A 1 90 ? -9.463 9.218 6.205 1.00 92.56 90 ALA A CA 1
ATOM 697 C C . ALA A 1 90 ? -9.500 8.072 7.241 1.00 92.56 90 ALA A C 1
ATOM 699 O O . ALA A 1 90 ? -10.255 8.118 8.215 1.00 92.56 90 ALA A O 1
ATOM 700 N N . LEU A 1 91 ? -8.689 7.035 7.017 1.00 93.62 91 LEU A N 1
ATOM 701 C CA . LEU A 1 91 ? -8.515 5.902 7.924 1.00 93.62 91 LEU A CA 1
ATOM 702 C C . LEU A 1 91 ? -7.436 6.195 8.976 1.00 93.62 91 LEU A C 1
ATOM 704 O O . LEU A 1 91 ? -6.764 7.229 8.950 1.00 93.62 91 LEU A O 1
ATOM 708 N N . GLY A 1 92 ? -7.276 5.278 9.929 1.00 93.31 92 GLY A N 1
ATOM 709 C CA . GLY A 1 92 ? -6.309 5.394 11.009 1.00 93.31 92 GLY A CA 1
ATOM 710 C C . GLY A 1 92 ? -4.926 4.839 10.667 1.00 93.31 92 GLY A C 1
ATOM 711 O O . GLY A 1 92 ? -4.651 4.290 9.598 1.00 93.31 92 GLY A O 1
ATOM 712 N N . TYR A 1 93 ? -4.024 4.956 11.643 1.00 94.88 93 TYR A N 1
ATOM 713 C CA . TYR A 1 93 ? -2.675 4.398 11.535 1.00 94.88 93 TYR A CA 1
ATOM 714 C C . TYR A 1 93 ? -2.657 2.869 11.575 1.00 94.88 93 TYR A C 1
ATOM 716 O O . TYR A 1 93 ? -1.719 2.271 11.063 1.00 94.88 93 TYR A O 1
ATOM 724 N N . THR A 1 94 ? -3.676 2.220 12.144 1.00 95.12 94 THR A N 1
ATOM 725 C CA . THR A 1 94 ? -3.768 0.754 12.125 1.00 95.12 94 THR A CA 1
ATOM 726 C C . THR A 1 94 ? -3.893 0.245 10.694 1.00 95.12 94 THR A C 1
ATOM 728 O O . THR A 1 94 ? -3.144 -0.644 10.300 1.00 95.12 94 THR A O 1
ATOM 731 N N . GLU A 1 95 ? -4.763 0.852 9.889 1.00 96.00 95 GLU A N 1
ATOM 732 C CA . GLU A 1 95 ? -4.923 0.525 8.472 1.00 96.00 95 GLU 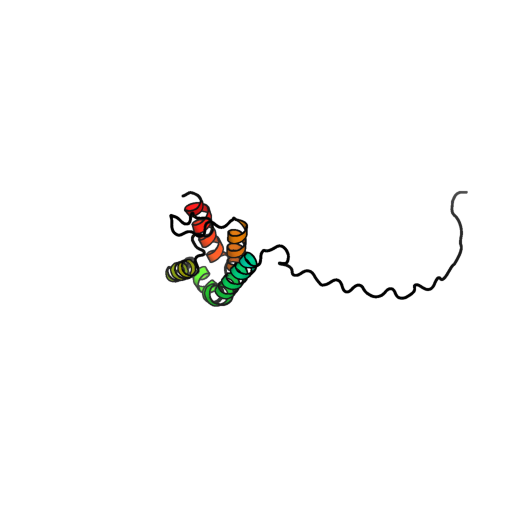A CA 1
ATOM 733 C C . GLU A 1 95 ? -3.638 0.809 7.691 1.00 96.00 95 GLU A C 1
ATOM 735 O O . GLU A 1 95 ? -3.210 -0.007 6.874 1.00 96.00 95 GLU A O 1
ATOM 740 N N . HIS A 1 96 ? -2.970 1.927 7.990 1.00 96.62 96 HIS A N 1
ATOM 741 C CA . HIS A 1 96 ? -1.688 2.262 7.370 1.00 96.62 96 HIS A CA 1
ATOM 742 C C . HIS A 1 96 ? -0.600 1.223 7.682 1.00 96.62 96 HIS A C 1
ATOM 744 O O . HIS A 1 96 ? 0.100 0.778 6.768 1.00 96.62 96 HIS A O 1
ATOM 750 N N . CYS A 1 97 ? -0.510 0.776 8.937 1.00 96.38 97 CYS A N 1
ATOM 751 C CA . CYS A 1 97 ? 0.407 -0.278 9.365 1.00 96.38 97 CYS A CA 1
ATOM 752 C C . CYS A 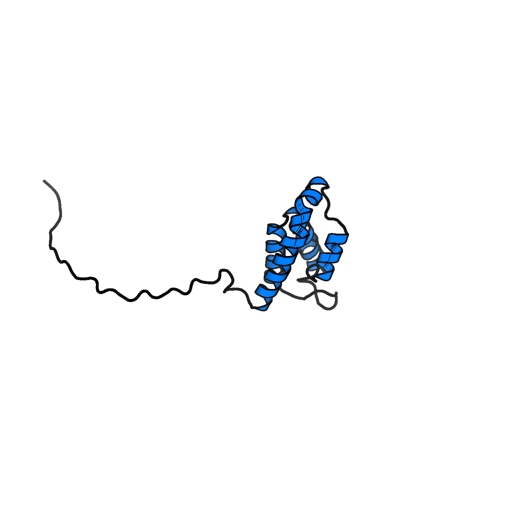1 97 ? 0.111 -1.615 8.681 1.00 96.38 97 CYS A C 1
ATOM 754 O O . CYS A 1 97 ? 1.051 -2.283 8.261 1.00 96.38 97 CYS A O 1
ATOM 756 N N . LEU A 1 98 ? -1.162 -1.989 8.513 1.00 96.69 98 LEU A N 1
ATOM 757 C CA . LEU A 1 98 ? -1.538 -3.221 7.808 1.00 96.69 98 LEU A CA 1
ATOM 758 C C . LEU A 1 98 ? -1.075 -3.193 6.347 1.00 96.69 98 LEU A C 1
ATOM 760 O O . LEU A 1 98 ? -0.485 -4.159 5.866 1.00 96.69 98 LEU A O 1
ATOM 764 N N . VAL A 1 99 ? -1.271 -2.066 5.654 1.00 97.44 99 VAL A N 1
ATOM 765 C CA . VAL A 1 99 ? -0.766 -1.896 4.283 1.00 97.44 99 VAL A CA 1
ATOM 766 C C . VAL A 1 99 ? 0.761 -2.004 4.258 1.00 97.44 99 VAL A C 1
ATOM 768 O O . VAL A 1 99 ? 1.328 -2.704 3.417 1.00 97.44 99 VAL A O 1
ATOM 771 N N . MET A 1 100 ? 1.438 -1.318 5.184 1.00 97.12 100 MET A N 1
ATOM 772 C CA . MET A 1 100 ? 2.897 -1.319 5.271 1.00 97.12 100 MET A CA 1
ATOM 773 C C . MET A 1 100 ? 3.451 -2.724 5.533 1.00 97.12 100 MET A C 1
ATOM 775 O O . MET A 1 100 ? 4.444 -3.109 4.912 1.00 97.12 100 MET A O 1
ATOM 779 N N . GLU A 1 101 ? 2.824 -3.492 6.423 1.00 97.38 101 GLU A N 1
ATOM 780 C CA . GLU A 1 101 ? 3.229 -4.852 6.776 1.00 97.38 101 GLU A CA 1
ATOM 781 C C . GLU A 1 101 ? 3.161 -5.784 5.562 1.00 97.38 101 GLU A C 1
ATOM 783 O O . GLU A 1 101 ? 4.149 -6.445 5.228 1.00 97.38 101 GLU A O 1
ATOM 788 N N . GLU A 1 102 ? 2.033 -5.795 4.854 1.00 97.94 102 GLU A N 1
ATOM 789 C CA . GLU A 1 102 ? 1.829 -6.689 3.712 1.00 97.94 102 GLU A CA 1
ATOM 790 C C . GLU A 1 102 ? 2.727 -6.314 2.520 1.00 97.94 102 GLU A C 1
ATOM 792 O O . GLU A 1 102 ? 3.327 -7.193 1.894 1.00 97.94 102 GLU A O 1
ATOM 797 N N . LEU A 1 103 ? 2.936 -5.018 2.252 1.00 97.69 103 LEU A N 1
ATOM 798 C CA . LEU A 1 103 ? 3.924 -4.582 1.257 1.00 97.69 103 LEU A CA 1
ATOM 799 C C . LEU A 1 103 ? 5.349 -4.988 1.657 1.00 97.69 103 LEU A C 1
ATOM 801 O O . LEU A 1 103 ? 6.119 -5.442 0.807 1.00 97.69 103 LEU A O 1
ATOM 805 N N . SER A 1 104 ? 5.694 -4.881 2.945 1.00 97.62 104 SER A N 1
ATOM 806 C CA . SER A 1 104 ? 7.021 -5.252 3.459 1.00 97.62 104 SER A CA 1
ATOM 807 C C . SER A 1 104 ? 7.294 -6.750 3.329 1.00 97.62 104 SER A C 1
ATOM 809 O O . SER A 1 104 ? 8.433 -7.132 3.054 1.00 97.62 104 SER A O 1
ATOM 811 N N . ARG A 1 105 ? 6.268 -7.607 3.460 1.00 96.94 105 ARG A N 1
ATOM 812 C CA . ARG A 1 105 ? 6.397 -9.058 3.208 1.00 96.94 105 ARG A CA 1
ATOM 813 C C . ARG A 1 105 ? 6.799 -9.367 1.765 1.00 96.94 105 ARG A C 1
ATOM 815 O O . ARG A 1 105 ? 7.461 -10.379 1.523 1.00 96.94 105 ARG A O 1
ATOM 822 N N . ALA A 1 106 ? 6.404 -8.527 0.809 1.00 97.00 106 ALA A N 1
ATOM 823 C CA . ALA A 1 106 ? 6.743 -8.704 -0.599 1.00 97.00 106 ALA A CA 1
ATOM 824 C C . ALA A 1 106 ? 8.070 -8.038 -0.986 1.00 97.00 106 ALA A C 1
ATOM 826 O O . ALA A 1 106 ? 8.900 -8.681 -1.630 1.00 97.00 106 ALA A O 1
ATOM 827 N N . SER A 1 107 ? 8.274 -6.771 -0.613 1.00 96.69 107 SER A N 1
ATOM 828 C CA . SER A 1 107 ? 9.499 -6.010 -0.880 1.00 96.69 107 SER A CA 1
ATOM 829 C C . SER A 1 107 ? 9.658 -4.856 0.113 1.00 96.69 107 SER A C 1
ATOM 831 O O . SER A 1 107 ? 8.882 -3.898 0.107 1.00 96.69 107 SER A O 1
ATOM 833 N N . ALA A 1 108 ? 10.724 -4.904 0.916 1.00 95.62 108 ALA A N 1
ATOM 834 C CA . ALA A 1 108 ? 11.061 -3.836 1.857 1.00 95.62 108 ALA A CA 1
ATOM 835 C C . ALA A 1 108 ? 11.323 -2.489 1.153 1.00 95.62 108 ALA A C 1
ATOM 837 O O . ALA A 1 108 ? 10.927 -1.442 1.659 1.00 95.62 108 ALA A O 1
ATOM 838 N N . SER A 1 109 ? 11.926 -2.506 -0.039 1.00 95.38 109 SER A N 1
ATOM 839 C CA . SER A 1 109 ? 12.253 -1.305 -0.823 1.00 95.38 109 SER A CA 1
ATOM 840 C C . SER A 1 109 ? 11.002 -0.578 -1.327 1.00 95.38 109 SER A C 1
ATOM 842 O O . SER A 1 109 ? 10.913 0.654 -1.258 1.00 95.38 109 SER A O 1
ATOM 844 N N . VAL A 1 110 ? 9.989 -1.336 -1.763 1.00 96.06 110 VAL A N 1
ATOM 845 C CA . VAL A 1 110 ? 8.677 -0.777 -2.125 1.00 96.06 110 VAL A CA 1
ATOM 846 C C . VAL A 1 110 ? 7.963 -0.251 -0.883 1.00 96.06 110 VAL A C 1
ATOM 848 O O . VAL A 1 110 ? 7.466 0.874 -0.907 1.00 96.06 110 VAL A O 1
ATOM 851 N N . ALA A 1 111 ? 7.957 -1.013 0.213 1.00 96.81 111 ALA A N 1
ATOM 852 C CA . ALA A 1 111 ? 7.299 -0.606 1.452 1.00 96.81 111 ALA A CA 1
ATOM 853 C C . ALA A 1 111 ? 7.898 0.672 2.061 1.00 96.81 111 ALA A C 1
ATOM 855 O O . ALA A 1 111 ? 7.153 1.550 2.495 1.00 96.81 111 ALA A O 1
ATOM 856 N N . LEU A 1 112 ? 9.226 0.821 2.041 1.00 95.75 112 LEU A N 1
ATOM 857 C CA . LEU A 1 112 ? 9.904 2.032 2.510 1.00 95.75 112 LEU A CA 1
ATOM 858 C C . LEU A 1 112 ? 9.518 3.247 1.662 1.00 95.75 112 LEU A C 1
ATOM 860 O O . LEU A 1 112 ? 9.180 4.303 2.200 1.00 95.75 112 LEU A O 1
ATOM 864 N N . SER A 1 113 ? 9.526 3.083 0.338 1.00 95.69 113 SER A N 1
ATOM 865 C CA . SER A 1 113 ? 9.121 4.139 -0.592 1.00 95.69 113 SER A CA 1
ATOM 866 C C . SER A 1 113 ? 7.664 4.549 -0.353 1.00 95.69 113 SER A C 1
ATOM 868 O O . SER A 1 113 ? 7.355 5.737 -0.256 1.00 95.69 113 SER A O 1
ATOM 870 N N . TYR A 1 114 ? 6.773 3.566 -0.198 1.00 96.81 114 TYR A N 1
ATOM 871 C CA . TYR A 1 114 ? 5.368 3.781 0.140 1.00 96.81 114 TYR A CA 1
ATOM 872 C C . TYR A 1 114 ? 5.204 4.526 1.470 1.00 96.81 114 TYR A C 1
ATOM 874 O O . TYR A 1 114 ? 4.444 5.493 1.527 1.00 96.81 114 TYR A O 1
ATOM 882 N N . GLY A 1 115 ? 5.918 4.122 2.523 1.00 94.88 115 GLY A N 1
ATOM 883 C CA . GLY A 1 115 ? 5.853 4.763 3.837 1.00 94.88 115 GLY A CA 1
ATOM 884 C C . GLY A 1 115 ? 6.299 6.226 3.797 1.00 94.88 115 GLY A C 1
ATOM 885 O O . GLY A 1 115 ? 5.636 7.091 4.370 1.00 94.88 115 GLY A O 1
ATOM 886 N N . ALA A 1 116 ? 7.364 6.533 3.051 1.00 95.25 116 ALA A N 1
ATOM 887 C CA . ALA A 1 116 ? 7.812 7.910 2.854 1.00 95.25 116 ALA A CA 1
ATOM 888 C C . ALA A 1 116 ? 6.760 8.770 2.133 1.00 95.25 116 ALA A C 1
ATOM 890 O O . ALA A 1 116 ? 6.516 9.910 2.521 1.00 95.25 116 ALA A O 1
ATOM 891 N N . HIS A 1 117 ? 6.092 8.221 1.119 1.00 94.81 117 HIS A N 1
ATOM 892 C CA . HIS A 1 117 ? 5.021 8.924 0.420 1.00 94.81 117 HIS A CA 1
ATOM 893 C C . HIS A 1 117 ? 3.784 9.126 1.312 1.00 94.81 117 HIS A C 1
ATOM 895 O O . HIS A 1 117 ? 3.407 10.254 1.618 1.00 94.81 117 HIS A O 1
ATOM 901 N N . SER A 1 118 ? 3.175 8.027 1.752 1.00 91.38 118 SER A N 1
ATOM 902 C CA . SER A 1 118 ? 1.863 8.016 2.409 1.00 91.38 118 SER A CA 1
ATOM 903 C C . SER A 1 118 ? 1.879 8.600 3.824 1.00 91.38 118 SER A C 1
ATOM 905 O O . SER A 1 118 ? 0.899 9.212 4.237 1.00 91.38 118 SER A O 1
ATOM 907 N N . ASN A 1 119 ? 2.983 8.457 4.567 1.00 91.38 119 ASN A N 1
ATOM 908 C CA . ASN A 1 119 ? 3.076 8.942 5.944 1.00 91.38 119 ASN A CA 1
ATOM 909 C C . ASN A 1 119 ? 3.958 10.187 6.086 1.00 91.38 119 ASN A C 1
ATOM 911 O O . ASN A 1 119 ? 3.514 11.182 6.647 1.00 91.38 119 ASN A O 1
ATOM 915 N N . LEU A 1 120 ? 5.191 10.185 5.569 1.00 91.62 120 LEU A N 1
ATOM 916 C CA . LEU A 1 120 ? 6.086 11.332 5.791 1.00 91.62 120 LEU A CA 1
ATOM 917 C C . LEU A 1 120 ? 5.671 12.575 4.990 1.00 91.62 120 LEU A C 1
ATOM 919 O O . LEU A 1 120 ? 5.899 13.690 5.453 1.00 91.62 120 LEU A O 1
ATOM 923 N N . CYS A 1 121 ? 5.073 12.395 3.809 1.00 91.88 121 CYS A N 1
ATOM 924 C CA . CYS A 1 121 ? 4.624 13.498 2.963 1.00 91.88 121 CYS A CA 1
ATOM 925 C C . CYS A 1 121 ? 3.121 13.762 3.106 1.00 91.88 121 CYS A C 1
ATOM 927 O O . CYS A 1 121 ? 2.729 14.846 3.529 1.00 91.88 121 CYS A O 1
ATOM 929 N N . ILE A 1 122 ? 2.282 12.776 2.781 1.00 89.81 122 ILE A N 1
ATOM 930 C CA . ILE A 1 122 ? 0.831 12.978 2.648 1.00 89.81 122 ILE A CA 1
ATOM 931 C C . ILE A 1 122 ? 0.131 13.228 3.992 1.00 89.81 122 ILE A C 1
ATOM 933 O O . ILE A 1 122 ? -0.800 14.022 4.052 1.00 89.81 122 ILE A O 1
ATOM 937 N N . ASN A 1 123 ? 0.594 12.626 5.089 1.00 83.81 123 ASN A N 1
ATOM 938 C CA . ASN A 1 123 ? -0.008 12.821 6.416 1.00 83.81 123 ASN A CA 1
ATOM 939 C C . ASN A 1 123 ? 0.261 14.213 7.029 1.00 83.81 123 ASN A C 1
ATOM 941 O O . ASN A 1 123 ? -0.167 14.472 8.149 1.00 83.81 123 ASN A O 1
ATOM 945 N N . GLN A 1 124 ? 1.031 15.070 6.350 1.00 82.12 124 GLN A N 1
ATOM 946 C CA . GLN A 1 124 ? 1.345 16.438 6.786 1.00 82.12 124 GLN A CA 1
ATOM 947 C C . GLN A 1 124 ? 0.575 17.507 5.992 1.00 82.12 124 GLN A C 1
ATOM 949 O O . GLN A 1 124 ? 0.859 18.694 6.156 1.00 82.12 124 GLN A O 1
ATOM 954 N N . LEU A 1 125 ? -0.330 17.084 5.100 1.00 72.38 125 LEU A N 1
ATOM 955 C CA . LEU A 1 125 ? -1.266 17.956 4.384 1.00 72.38 125 LEU A CA 1
ATOM 956 C C . LEU A 1 125 ? -2.360 18.454 5.333 1.00 72.38 125 LEU A C 1
ATOM 958 O O . LEU A 1 125 ? -2.663 19.665 5.254 1.00 72.38 125 LEU A O 1
#

Organism: NCBI:txid708628

pLDDT: mean 82.09, std 22.77, range [27.02, 97.94]

Foldseek 3Di:
DDDDDDDDDDDDDDPPDDDDPPPPPDDPCPVPDPVLVVLLVVLLVCLVPPLQVCQVVCVVVVHDDPVNVVVCVVSQLLAACADVVVVHVVHDVSSNVSNLVSNVVRHVSVSVVSCCRHPVPRNVD

InterPro domains:
  IPR009100 Acyl-CoA dehydrogenase/oxidase, N-terminal and middle domain superfamily [SSF56645] (31-123)
  IPR013786 Acyl-CoA dehydrogenase/oxidase, N-terminal [PF02771] (33-124)
  IPR037069 Acyl-CoA dehydrogenase/oxidase, N-terminal domain superfamily [G3DSA:1.10.540.10] (28-125)

Secondary structure (DSSP, 8-state):
---------------------------TTTTS-HHHHHHHHHHHHHIIIIIHHHHHHHHHHTS--HHHHHHHHHTTGGGSSS-GGGT-----HHHHHHHHHHHHHH-HHHHHHHHIIIIIIGGG-